Protein AF-A0A942A3E7-F1 (afdb_monomer_lite)

pLDDT: mean 75.83, std 20.3, range [37.47, 98.06]

Organism: NCBI:txid1127984

Secondary structure (DSSP, 8-state):
--HHHHHHHHHHHHHHHHTTT----SSSTTS-HHHHHHHHHHTS----GGG----TT---HHHHHHHHHHHHHHHH-TTS-HHHHHHHHHT---TT-BHHHHHHHH---SEEEEEE-SS-EEEEEE-SSS-EEEEETTEEEEE-

Foldseek 3Di:
DDPVVVVVVVVVVVVVVVVVPVDDDPPPVPDDPLRVLQVVLVPDDQDPPVDLPPDPPDCDPSLVVLLVSLVVVCVVCVVDDPVLSVCQNSLHDDWFDFPSSNCSRRHAAPDKDWDQDPQGIWMWGHNDPQWIFIDGNRTTPDID

Structure (mmCIF, N/CA/C/O backbone):
data_AF-A0A942A3E7-F1
#
_entry.id   AF-A0A942A3E7-F1
#
loop_
_atom_site.group_PDB
_atom_site.id
_atom_site.type_symbol
_atom_site.label_atom_id
_atom_site.label_alt_id
_atom_site.label_comp_id
_atom_site.label_asym_id
_atom_site.label_entity_id
_atom_site.label_seq_id
_atom_site.pdbx_PDB_ins_code
_atom_site.Cartn_x
_atom_site.Cartn_y
_atom_site.Cartn_z
_atom_site.occupancy
_atom_site.B_iso_or_equiv
_atom_site.auth_seq_id
_atom_site.auth_comp_id
_atom_site.auth_asym_id
_atom_site.auth_atom_id
_atom_site.pdbx_PDB_model_num
ATOM 1 N N . MET A 1 1 ? 0.235 -17.650 19.440 1.00 44.00 1 MET A N 1
ATOM 2 C CA . MET A 1 1 ? 1.581 -17.567 18.828 1.00 44.00 1 MET A CA 1
ATOM 3 C C . MET A 1 1 ? 2.182 -16.235 19.258 1.00 44.00 1 MET A C 1
ATOM 5 O O . MET A 1 1 ? 1.538 -15.213 19.075 1.00 44.00 1 MET A O 1
ATOM 9 N N . ASN A 1 2 ? 3.289 -16.264 20.001 1.00 39.50 2 ASN A N 1
ATOM 10 C CA . ASN A 1 2 ? 3.691 -15.189 20.917 1.00 39.50 2 ASN A CA 1
ATOM 11 C C . ASN A 1 2 ? 4.162 -13.907 20.207 1.00 39.50 2 ASN A C 1
ATOM 13 O O . ASN A 1 2 ? 5.212 -13.897 19.571 1.00 39.50 2 ASN A O 1
ATOM 17 N N . ARG A 1 3 ? 3.426 -12.810 20.430 1.00 39.06 3 ARG A N 1
ATOM 18 C CA . ARG A 1 3 ? 3.705 -11.422 20.004 1.00 39.06 3 ARG A CA 1
ATOM 19 C C . ARG A 1 3 ? 5.147 -10.970 20.320 1.00 39.06 3 ARG A C 1
ATOM 21 O O . ARG A 1 3 ? 5.770 -10.264 19.537 1.00 39.06 3 ARG A O 1
ATOM 28 N N . ILE A 1 4 ? 5.710 -11.491 21.412 1.00 42.81 4 ILE A N 1
ATOM 29 C CA . ILE A 1 4 ? 7.076 -11.230 21.900 1.00 42.81 4 ILE A CA 1
ATOM 30 C C . ILE A 1 4 ? 8.163 -11.775 20.951 1.00 42.81 4 ILE A C 1
ATOM 32 O O . ILE A 1 4 ? 9.211 -11.152 20.796 1.00 42.81 4 ILE A O 1
ATOM 36 N N . PHE A 1 5 ? 7.919 -12.903 20.273 1.00 44.09 5 PHE A N 1
ATOM 37 C CA . PHE A 1 5 ? 8.904 -13.518 19.367 1.00 44.09 5 PHE A CA 1
ATOM 38 C C . PHE A 1 5 ? 9.016 -12.797 18.017 1.00 44.09 5 PHE A C 1
ATOM 40 O O . PHE A 1 5 ? 10.047 -12.879 17.352 1.00 44.09 5 PHE A O 1
ATOM 47 N N . TYR A 1 6 ? 7.956 -12.104 17.594 1.00 46.84 6 TYR A N 1
ATOM 48 C CA . TYR A 1 6 ? 7.941 -11.392 16.316 1.00 46.84 6 TYR A CA 1
ATOM 49 C C . TYR A 1 6 ? 8.643 -10.034 16.429 1.00 46.84 6 TYR A C 1
ATOM 51 O O . TYR A 1 6 ? 9.478 -9.701 15.591 1.00 46.84 6 TYR A O 1
ATOM 59 N N . ILE A 1 7 ? 8.385 -9.317 17.529 1.00 49.28 7 ILE A N 1
ATOM 60 C CA . ILE A 1 7 ? 9.056 -8.053 17.859 1.00 49.28 7 ILE A CA 1
ATOM 61 C C . ILE A 1 7 ? 10.561 -8.280 18.011 1.00 49.28 7 ILE A C 1
ATOM 63 O O . ILE A 1 7 ? 11.348 -7.556 17.416 1.00 49.28 7 ILE A O 1
ATOM 67 N N . THR A 1 8 ? 10.986 -9.341 18.703 1.00 47.31 8 THR A N 1
ATOM 68 C CA . THR A 1 8 ? 12.420 -9.654 18.817 1.00 47.31 8 THR A CA 1
ATOM 69 C C . THR A 1 8 ? 13.068 -9.926 17.460 1.00 47.31 8 THR A C 1
ATOM 71 O O . THR A 1 8 ? 14.145 -9.398 17.204 1.00 47.31 8 THR A O 1
ATOM 74 N N . LYS A 1 9 ? 12.424 -10.658 16.539 1.00 51.16 9 LYS A N 1
ATOM 75 C CA . LYS A 1 9 ? 12.985 -10.883 15.193 1.00 51.16 9 LYS A CA 1
ATOM 76 C C . LYS A 1 9 ? 13.079 -9.608 14.349 1.00 51.16 9 LYS A C 1
ATOM 78 O O . LYS A 1 9 ? 14.114 -9.398 13.723 1.00 51.16 9 LYS A O 1
ATOM 83 N N . LEU A 1 10 ? 12.052 -8.757 14.351 1.00 51.62 10 LEU A N 1
ATOM 84 C CA . LEU A 1 10 ? 12.070 -7.483 13.620 1.00 51.62 10 LEU A CA 1
ATOM 85 C C . LEU A 1 10 ? 13.096 -6.503 14.198 1.00 51.62 10 LEU A C 1
ATOM 87 O O . LEU A 1 10 ? 13.854 -5.905 13.440 1.00 51.62 10 LEU A O 1
ATOM 91 N N . VAL A 1 11 ? 13.190 -6.415 15.527 1.00 55.12 11 VAL A N 1
ATOM 92 C CA . VAL A 1 11 ? 14.198 -5.598 16.215 1.00 55.12 11 VAL A CA 1
ATOM 93 C C . VAL A 1 11 ? 15.607 -6.102 15.907 1.00 55.12 11 VAL A C 1
ATOM 95 O O . VAL A 1 11 ? 16.487 -5.291 15.665 1.00 55.12 11 VAL A O 1
ATOM 98 N N . THR A 1 12 ? 15.830 -7.419 15.820 1.00 52.78 12 THR A N 1
ATOM 99 C CA . THR A 1 12 ? 17.160 -7.966 15.480 1.00 52.78 12 THR A CA 1
ATOM 100 C C . THR A 1 12 ? 17.549 -7.679 14.023 1.00 52.78 12 THR A C 1
ATOM 102 O O . THR A 1 12 ? 18.707 -7.380 13.744 1.00 52.78 12 THR A O 1
ATOM 105 N N . ILE A 1 13 ? 16.591 -7.732 13.089 1.00 53.91 13 ILE A N 1
ATOM 106 C CA . ILE A 1 13 ? 16.821 -7.387 11.675 1.00 53.91 13 ILE A CA 1
ATOM 107 C C . ILE A 1 13 ? 17.115 -5.886 11.525 1.00 53.91 13 ILE A C 1
ATOM 109 O O . ILE A 1 13 ? 18.025 -5.511 10.790 1.00 53.91 13 ILE A O 1
ATOM 113 N N . LEU A 1 14 ? 16.413 -5.038 12.281 1.00 51.19 14 LEU A N 1
ATOM 114 C CA . LEU A 1 14 ? 16.670 -3.600 12.347 1.00 51.19 14 LEU A CA 1
ATOM 115 C C . LEU A 1 14 ? 18.040 -3.289 12.978 1.00 51.19 14 LEU A C 1
ATOM 117 O O . LEU A 1 14 ? 18.766 -2.447 12.464 1.00 51.19 14 LEU A O 1
ATOM 121 N N . PHE A 1 15 ? 18.438 -4.023 14.024 1.00 51.09 15 PHE A N 1
ATOM 122 C CA . PHE A 1 15 ? 19.750 -3.909 14.681 1.00 51.09 15 PHE A CA 1
ATOM 123 C C . PHE A 1 15 ? 20.917 -4.250 13.738 1.00 51.09 15 PHE A C 1
ATOM 125 O O . PHE A 1 15 ? 21.994 -3.667 13.839 1.00 51.09 15 PHE A O 1
ATOM 132 N N . LEU A 1 16 ? 20.709 -5.184 12.802 1.00 47.53 16 LEU A N 1
ATOM 133 C CA . LEU A 1 16 ? 21.705 -5.549 11.788 1.00 47.53 16 LEU A CA 1
ATOM 134 C C . LEU A 1 16 ? 21.819 -4.509 10.662 1.00 47.53 16 LEU A C 1
ATOM 136 O O . LEU A 1 16 ? 22.904 -4.335 10.113 1.00 47.53 16 LEU A O 1
ATOM 140 N N . LEU A 1 17 ? 20.735 -3.796 10.341 1.00 47.81 17 LEU A N 1
ATOM 141 C CA . LEU A 1 17 ? 20.727 -2.735 9.325 1.00 47.81 17 LEU A CA 1
ATOM 142 C C . LEU A 1 17 ? 21.295 -1.405 9.855 1.00 47.81 17 LEU A C 1
ATOM 144 O O . LEU A 1 17 ? 21.998 -0.710 9.125 1.00 47.81 17 LEU A O 1
ATOM 148 N N . THR A 1 18 ? 21.071 -1.065 11.129 1.00 49.50 18 THR A N 1
ATOM 149 C CA . THR A 1 18 ? 21.552 0.193 11.743 1.00 49.50 18 THR A CA 1
ATOM 150 C C . THR A 1 18 ? 23.024 0.158 12.165 1.00 49.50 18 THR A C 1
ATOM 152 O O . THR A 1 18 ? 23.675 1.202 12.230 1.00 49.50 18 THR A O 1
ATOM 155 N N . ALA A 1 19 ? 23.598 -1.031 12.381 1.00 44.34 19 ALA A N 1
ATOM 156 C CA . ALA A 1 19 ? 25.027 -1.194 12.664 1.00 44.34 19 ALA A CA 1
ATOM 157 C C . ALA A 1 19 ? 25.941 -0.825 11.472 1.00 44.34 19 ALA A C 1
ATOM 159 O O . ALA A 1 19 ? 27.141 -0.636 11.662 1.00 44.34 19 ALA A O 1
ATOM 160 N N . LEU A 1 20 ? 25.386 -0.686 10.260 1.00 44.19 20 LEU A N 1
ATOM 161 C CA . LEU A 1 20 ? 26.113 -0.286 9.049 1.00 44.19 20 LEU A CA 1
ATOM 162 C C . LEU A 1 20 ? 26.126 1.235 8.799 1.00 44.19 20 LEU A C 1
ATOM 164 O O . LEU A 1 20 ? 26.973 1.694 8.036 1.00 44.19 20 LEU A O 1
ATOM 168 N N . SER A 1 21 ? 25.245 2.023 9.432 1.00 48.31 21 SER A N 1
ATOM 169 C CA . SER A 1 21 ? 25.103 3.468 9.153 1.00 48.31 21 SER A CA 1
ATOM 170 C C . SER A 1 21 ? 25.415 4.403 10.330 1.00 48.31 21 SER A C 1
ATOM 172 O O . SER A 1 21 ? 25.518 5.612 10.131 1.00 48.31 21 SER A O 1
ATOM 174 N N . GLY A 1 22 ? 25.638 3.878 11.542 1.00 47.47 22 GLY A N 1
ATOM 175 C CA . GLY A 1 22 ? 26.301 4.602 12.642 1.00 47.47 22 GLY A CA 1
ATOM 176 C C . GLY A 1 22 ? 25.580 5.839 13.201 1.00 47.47 22 GLY A C 1
ATOM 177 O O . GLY A 1 22 ? 26.158 6.575 13.997 1.00 47.47 22 GLY A O 1
ATOM 178 N N . SER A 1 23 ? 24.332 6.090 12.825 1.00 46.12 23 SER A N 1
ATOM 179 C CA . SER A 1 23 ? 23.559 7.250 13.266 1.00 46.12 23 SER A CA 1
ATOM 180 C C . SER A 1 23 ? 22.076 6.879 13.219 1.00 46.12 23 SER A C 1
ATOM 182 O O . SER A 1 23 ? 21.664 6.226 12.270 1.00 46.12 23 SER A O 1
ATOM 184 N N . VAL A 1 24 ? 21.295 7.321 14.212 1.00 49.03 24 VAL A N 1
ATOM 185 C CA . VAL A 1 24 ? 19.843 7.096 14.423 1.00 49.03 24 VAL A CA 1
ATOM 186 C C . VAL A 1 24 ? 19.516 5.976 15.430 1.00 49.03 24 VAL A C 1
ATOM 188 O O . VAL A 1 24 ? 19.076 4.891 15.071 1.00 49.03 24 VAL A O 1
ATOM 191 N N . TYR A 1 25 ? 19.700 6.267 16.725 1.00 48.22 25 TYR A N 1
ATOM 192 C CA . TYR A 1 25 ? 19.209 5.434 17.841 1.00 48.22 25 TYR A CA 1
ATOM 193 C C . TYR A 1 25 ? 18.085 6.091 18.666 1.00 48.22 25 TYR A C 1
ATOM 195 O O . TYR A 1 25 ? 17.448 5.408 19.455 1.00 48.22 25 TYR A O 1
ATOM 203 N N . ALA A 1 26 ? 17.820 7.394 18.511 1.00 44.44 26 ALA A N 1
ATOM 204 C CA . ALA A 1 26 ? 16.944 8.130 19.434 1.00 44.44 26 ALA A CA 1
ATOM 205 C C . ALA A 1 26 ? 15.463 8.234 19.004 1.00 44.44 26 ALA A C 1
ATOM 207 O O . ALA A 1 26 ? 14.617 8.493 19.850 1.00 44.44 26 ALA A O 1
ATOM 208 N N . ASP A 1 27 ? 15.139 8.007 17.726 1.00 54.81 27 ASP A N 1
ATOM 209 C CA . ASP A 1 27 ? 13.808 8.314 17.158 1.00 54.81 27 ASP A CA 1
ATOM 210 C C . ASP A 1 27 ? 12.977 7.083 16.757 1.00 54.81 27 ASP A C 1
ATOM 212 O O . ASP A 1 27 ? 11.933 7.223 16.126 1.00 54.81 27 ASP A O 1
ATOM 216 N N . ILE A 1 28 ? 13.436 5.865 17.059 1.00 53.19 28 ILE A N 1
ATOM 217 C CA . ILE A 1 28 ? 12.737 4.629 16.657 1.00 53.19 28 ILE A CA 1
ATOM 218 C C . ILE A 1 28 ? 11.754 4.165 17.742 1.00 53.19 28 ILE A C 1
ATOM 220 O O . ILE A 1 28 ? 10.673 3.685 17.411 1.00 53.19 28 ILE A O 1
ATOM 224 N N . ASP A 1 29 ? 12.076 4.378 19.022 1.00 58.16 29 ASP A N 1
ATOM 225 C CA . ASP A 1 29 ? 11.250 3.940 20.160 1.00 58.16 29 ASP A CA 1
ATOM 226 C C . ASP A 1 29 ? 9.918 4.706 20.297 1.00 58.16 29 ASP A C 1
ATOM 228 O O . ASP A 1 29 ? 9.030 4.282 21.036 1.00 58.16 29 ASP A O 1
ATOM 232 N N . SER A 1 30 ? 9.761 5.833 19.595 1.00 67.12 30 SER A N 1
ATOM 233 C CA . SER A 1 30 ? 8.547 6.662 19.593 1.00 67.12 30 SER A CA 1
ATOM 234 C C . SER A 1 30 ? 7.603 6.384 18.419 1.00 67.12 30 SER A C 1
ATOM 236 O O . SER A 1 30 ? 6.497 6.925 18.397 1.00 67.12 30 SER A O 1
ATOM 238 N N . LEU A 1 31 ? 8.016 5.557 17.454 1.00 69.00 31 LEU A N 1
ATOM 239 C CA . LEU A 1 31 ? 7.226 5.250 16.265 1.00 69.00 31 LEU A CA 1
ATOM 240 C C . LEU A 1 31 ? 6.238 4.122 16.549 1.00 69.00 31 LEU A C 1
ATOM 242 O O . LEU A 1 31 ? 6.569 3.109 17.167 1.00 69.00 31 LEU A O 1
ATOM 246 N N . SER A 1 32 ? 5.024 4.266 16.035 1.00 79.69 32 SER A N 1
ATOM 247 C CA . SER A 1 32 ? 4.069 3.165 15.973 1.00 79.69 32 SER A CA 1
ATOM 248 C C . SER A 1 32 ? 4.594 2.020 15.091 1.00 79.69 32 SER A C 1
ATOM 250 O O . SER A 1 32 ? 5.406 2.225 14.185 1.00 79.69 32 SER A O 1
ATOM 252 N N . GLU A 1 33 ? 4.096 0.796 15.318 1.00 77.12 33 GLU A N 1
ATOM 253 C CA . GLU A 1 33 ? 4.459 -0.386 14.507 1.00 77.12 33 GLU A CA 1
ATOM 254 C C . GLU A 1 33 ? 4.199 -0.157 13.002 1.00 77.12 33 GLU A C 1
ATOM 256 O O . GLU A 1 33 ? 4.914 -0.673 12.144 1.00 77.12 33 GLU A O 1
ATOM 261 N N . GLU A 1 34 ? 3.209 0.672 12.678 1.00 77.88 34 GLU A N 1
ATOM 262 C CA . GLU A 1 34 ? 2.840 1.023 11.312 1.00 77.88 34 GLU A CA 1
ATOM 263 C C . GLU A 1 34 ? 3.787 2.057 10.678 1.00 77.88 34 GLU A C 1
ATOM 265 O O . GLU A 1 34 ? 4.181 1.929 9.519 1.00 77.88 34 GLU A O 1
ATOM 270 N N . GLU A 1 35 ? 4.218 3.064 11.438 1.00 77.12 35 GLU A N 1
ATOM 271 C CA . GLU A 1 35 ? 5.223 4.023 10.965 1.00 77.12 35 GLU A CA 1
ATOM 272 C C . GLU A 1 35 ? 6.565 3.335 10.721 1.00 77.12 35 GLU A C 1
ATOM 274 O O . GLU A 1 35 ? 7.246 3.623 9.734 1.00 77.12 35 GLU A O 1
ATOM 279 N N . LEU A 1 36 ? 6.925 2.382 11.585 1.00 74.12 36 LEU A N 1
ATOM 280 C CA . LEU A 1 36 ? 8.113 1.560 11.397 1.00 74.12 36 LEU A CA 1
ATOM 281 C C . LEU A 1 36 ? 8.019 0.732 10.108 1.00 74.12 36 LEU A C 1
ATOM 283 O O . LEU A 1 36 ? 8.994 0.661 9.361 1.00 74.12 36 LEU A O 1
ATOM 287 N N . PHE A 1 37 ? 6.847 0.158 9.815 1.00 78.56 37 PHE A N 1
ATOM 288 C CA . PHE A 1 37 ? 6.588 -0.551 8.560 1.00 78.56 37 PHE A CA 1
ATOM 289 C C . PHE A 1 37 ? 6.854 0.344 7.339 1.00 78.56 37 PHE A C 1
ATOM 291 O O . PHE A 1 37 ? 7.619 -0.049 6.457 1.00 78.56 37 PHE A O 1
ATOM 298 N N . PHE A 1 38 ? 6.286 1.555 7.297 1.00 78.75 38 PHE A N 1
ATOM 299 C CA . PHE A 1 38 ? 6.447 2.439 6.135 1.00 78.75 38 PHE A CA 1
ATOM 300 C C . PHE A 1 38 ? 7.880 2.948 5.973 1.00 78.75 38 PHE A C 1
ATOM 302 O O . PHE A 1 38 ? 8.359 3.059 4.844 1.00 78.75 38 PHE A O 1
ATOM 309 N N . LYS A 1 39 ? 8.595 3.196 7.079 1.00 75.00 39 LYS A N 1
ATOM 310 C CA . LYS A 1 39 ? 10.026 3.532 7.028 1.00 75.00 39 LYS A CA 1
ATOM 311 C C . LYS A 1 39 ? 10.860 2.379 6.480 1.00 75.00 39 LYS A C 1
ATOM 313 O O . LYS A 1 39 ? 11.674 2.593 5.591 1.00 75.00 39 LYS A O 1
ATOM 318 N N . LEU A 1 40 ? 10.629 1.157 6.962 1.00 70.81 40 LEU A N 1
ATOM 319 C CA . LEU A 1 40 ? 11.330 -0.031 6.468 1.00 70.81 40 LEU A CA 1
ATOM 320 C C . LEU A 1 40 ? 11.088 -0.255 4.976 1.00 70.81 40 LEU A C 1
ATOM 322 O O . LEU A 1 40 ? 12.007 -0.624 4.256 1.00 70.81 40 LEU A O 1
ATOM 326 N N . GLN A 1 41 ? 9.869 -0.006 4.505 1.00 70.38 41 GLN A N 1
ATOM 327 C CA . GLN A 1 41 ? 9.517 -0.162 3.101 1.00 70.38 41 GLN A CA 1
ATOM 328 C C . GLN A 1 41 ? 10.204 0.866 2.188 1.00 70.38 41 GLN A C 1
ATOM 330 O O . GLN A 1 41 ? 10.522 0.533 1.050 1.00 70.38 41 GLN A O 1
ATOM 335 N N . ALA A 1 42 ? 10.448 2.087 2.676 1.00 66.38 42 ALA A N 1
ATOM 336 C CA . ALA A 1 42 ? 11.118 3.151 1.924 1.00 66.38 42 ALA A CA 1
ATOM 337 C C . ALA A 1 42 ? 12.616 2.882 1.681 1.00 66.38 42 ALA A C 1
ATOM 339 O O . ALA A 1 42 ? 13.167 3.346 0.687 1.00 66.38 42 ALA A O 1
ATOM 340 N N . GLU A 1 43 ? 13.257 2.122 2.571 1.00 66.19 43 GLU A N 1
ATOM 341 C CA . GLU A 1 43 ? 14.677 1.745 2.480 1.00 66.19 43 GLU A CA 1
ATOM 342 C C . GLU A 1 43 ? 14.916 0.525 1.571 1.00 66.19 43 GLU A C 1
ATOM 344 O O . GLU A 1 43 ? 16.058 0.178 1.260 1.00 66.19 43 GLU A O 1
ATOM 349 N N . LEU A 1 44 ? 13.850 -0.157 1.133 1.00 62.00 44 LEU A N 1
ATOM 350 C CA . LEU A 1 44 ? 13.972 -1.283 0.214 1.00 62.00 44 LEU A CA 1
ATOM 351 C C . LEU A 1 44 ? 14.187 -0.793 -1.221 1.00 62.00 44 LEU A C 1
ATOM 353 O O . LEU A 1 44 ? 13.568 0.188 -1.641 1.00 62.00 44 LEU A O 1
ATOM 357 N N . PRO A 1 45 ? 15.012 -1.496 -2.019 1.00 53.28 45 PRO A N 1
ATOM 358 C CA . PRO A 1 45 ? 15.138 -1.191 -3.434 1.00 53.28 45 PRO A CA 1
ATOM 359 C C . PRO A 1 45 ? 13.755 -1.260 -4.088 1.00 53.28 45 PRO A C 1
ATOM 361 O O . PRO A 1 45 ? 13.050 -2.263 -3.954 1.00 53.28 45 PRO A O 1
ATOM 364 N N . VAL A 1 46 ? 13.375 -0.178 -4.779 1.00 50.88 46 VAL A N 1
ATOM 365 C CA . VAL A 1 46 ? 12.118 -0.080 -5.530 1.00 50.88 46 VAL A CA 1
ATOM 366 C C . VAL A 1 46 ? 12.013 -1.301 -6.431 1.00 50.88 46 VAL A C 1
ATOM 368 O O . VAL A 1 46 ? 12.820 -1.473 -7.347 1.00 50.88 46 VAL A O 1
ATOM 371 N N . ILE A 1 47 ? 11.034 -2.157 -6.145 1.00 53.97 47 ILE A N 1
ATOM 372 C CA . ILE A 1 47 ? 10.720 -3.297 -6.995 1.00 53.97 47 ILE A CA 1
ATOM 373 C C . ILE A 1 47 ? 10.299 -2.703 -8.333 1.00 53.97 47 ILE A C 1
ATOM 375 O O . ILE A 1 47 ? 9.400 -1.865 -8.388 1.00 53.97 47 ILE A O 1
ATOM 379 N N . ASP A 1 48 ? 10.973 -3.091 -9.408 1.00 47.88 48 ASP A N 1
ATOM 380 C CA . ASP A 1 48 ? 10.570 -2.690 -10.745 1.00 47.88 48 ASP A CA 1
ATOM 381 C C . ASP A 1 48 ? 9.187 -3.286 -11.046 1.00 47.88 48 ASP A C 1
ATOM 383 O O . ASP A 1 48 ? 9.039 -4.458 -11.395 1.00 47.88 48 ASP A O 1
ATOM 387 N N . HIS A 1 49 ? 8.153 -2.466 -10.856 1.00 54.41 49 HIS A N 1
ATOM 388 C CA . HIS A 1 49 ? 6.755 -2.851 -11.027 1.00 54.41 49 HIS A CA 1
ATOM 389 C C . HIS A 1 49 ? 6.385 -3.131 -12.492 1.00 54.41 49 HIS A C 1
ATOM 391 O O . HIS A 1 49 ? 5.264 -3.562 -12.762 1.00 54.41 49 HIS A O 1
ATOM 397 N N . SER A 1 50 ? 7.304 -2.913 -13.444 1.00 41.62 50 SER A N 1
ATOM 398 C CA . SER A 1 50 ? 7.068 -3.191 -14.863 1.00 41.62 50 SER A CA 1
ATOM 399 C C . SER A 1 50 ? 7.049 -4.689 -15.209 1.00 41.62 50 SER A C 1
ATOM 401 O O . SER A 1 50 ? 6.574 -5.047 -16.282 1.00 41.62 50 SER A O 1
ATOM 403 N N . ASN A 1 51 ? 7.459 -5.572 -14.284 1.00 40.81 51 ASN A N 1
ATOM 404 C CA . ASN A 1 51 ? 7.428 -7.032 -14.445 1.00 40.81 51 ASN A CA 1
ATOM 405 C C . ASN A 1 51 ? 6.956 -7.771 -13.174 1.00 40.81 51 ASN A C 1
ATOM 407 O O . ASN A 1 51 ? 7.560 -8.760 -12.756 1.00 40.81 51 ASN A O 1
ATOM 411 N N . CYS A 1 52 ? 5.860 -7.338 -12.541 1.00 41.88 52 CYS A N 1
ATOM 412 C CA . CYS A 1 52 ? 5.246 -8.088 -11.433 1.00 41.88 52 CYS A CA 1
ATOM 413 C C . CYS A 1 52 ? 4.518 -9.359 -11.925 1.00 41.88 52 CYS A C 1
ATOM 415 O O . CYS A 1 52 ? 3.302 -9.479 -11.843 1.00 41.88 52 CYS A O 1
ATOM 417 N N . VAL A 1 53 ? 5.286 -10.333 -12.418 1.00 37.69 53 VAL A N 1
ATOM 418 C CA . VAL A 1 53 ? 4.934 -11.756 -12.432 1.00 37.69 53 VAL A CA 1
ATOM 419 C C . VAL A 1 53 ? 6.051 -12.464 -11.676 1.00 37.69 53 VAL A C 1
ATOM 421 O O . VAL A 1 53 ? 7.091 -12.799 -12.239 1.00 37.69 53 VAL A O 1
ATOM 424 N N . VAL A 1 54 ? 5.872 -12.654 -10.368 1.00 46.25 54 VAL A N 1
ATOM 425 C CA . VAL A 1 54 ? 6.822 -13.448 -9.583 1.00 46.25 54 VAL A CA 1
ATOM 426 C C . VAL A 1 54 ? 6.625 -14.916 -9.955 1.00 46.25 54 VAL A C 1
ATOM 428 O O . VAL A 1 54 ? 5.609 -15.521 -9.612 1.00 46.25 54 VAL A O 1
ATOM 431 N N . ILE A 1 55 ? 7.595 -15.491 -10.667 1.00 37.47 55 ILE A N 1
ATOM 432 C CA . ILE A 1 55 ? 7.621 -16.922 -10.982 1.00 37.47 55 ILE A CA 1
ATOM 433 C C . ILE A 1 55 ? 7.856 -17.691 -9.661 1.00 37.47 55 ILE A C 1
ATOM 435 O O . ILE A 1 55 ? 8.843 -17.414 -8.977 1.00 37.47 55 ILE A O 1
ATOM 439 N N . PRO A 1 56 ? 6.987 -18.648 -9.273 1.00 42.12 56 PRO A N 1
ATOM 440 C CA . PRO A 1 56 ? 6.986 -19.271 -7.939 1.00 42.12 56 PRO A CA 1
ATOM 441 C C . PRO A 1 56 ? 8.276 -19.988 -7.502 1.00 42.12 56 PRO A C 1
ATOM 443 O O . PRO A 1 56 ? 8.414 -20.311 -6.322 1.00 42.12 56 PRO A O 1
ATOM 446 N N . GLU A 1 57 ? 9.197 -20.258 -8.426 1.00 43.81 57 GLU A N 1
ATOM 447 C CA . GLU A 1 57 ? 10.316 -21.188 -8.239 1.00 43.81 57 GLU A CA 1
ATOM 448 C C . GLU A 1 57 ? 11.631 -20.530 -7.772 1.00 43.81 57 GLU A C 1
ATOM 450 O O . GLU A 1 57 ? 12.578 -21.233 -7.433 1.00 43.81 57 GLU A O 1
ATOM 455 N N . GLN A 1 58 ? 11.698 -19.194 -7.678 1.00 51.44 58 GLN A N 1
ATOM 456 C CA . GLN A 1 58 ? 12.876 -18.470 -7.170 1.00 51.44 58 GLN A CA 1
ATOM 457 C C . GLN A 1 58 ? 12.485 -17.387 -6.156 1.00 51.44 58 GLN A C 1
ATOM 459 O O . GLN A 1 58 ? 12.545 -16.190 -6.422 1.00 51.44 58 GLN A O 1
ATOM 464 N N . LYS A 1 59 ? 12.065 -17.816 -4.961 1.00 60.09 59 LYS A N 1
ATOM 465 C CA . LYS A 1 59 ? 11.855 -16.915 -3.819 1.00 60.09 59 LYS A CA 1
ATOM 466 C C . LYS A 1 59 ? 13.202 -16.609 -3.168 1.0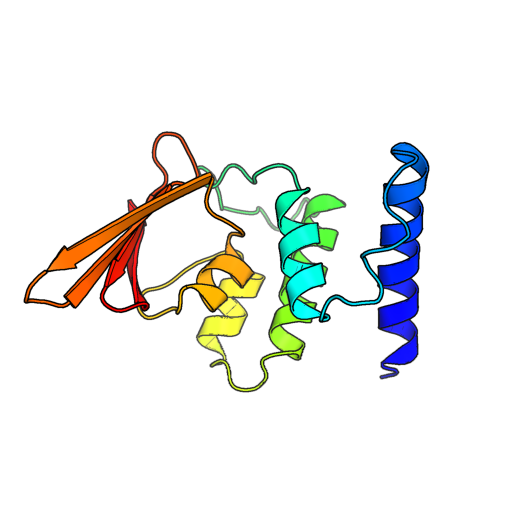0 60.09 59 LYS A C 1
ATOM 468 O O . LYS A 1 59 ? 13.691 -17.396 -2.361 1.00 60.09 59 LYS A O 1
ATOM 473 N N . ASP A 1 60 ? 13.811 -15.494 -3.548 1.00 68.69 60 ASP A N 1
ATOM 474 C CA . ASP A 1 60 ? 15.033 -15.003 -2.914 1.00 68.69 60 ASP A CA 1
ATOM 475 C C . ASP A 1 60 ? 14.759 -14.378 -1.527 1.00 68.69 60 ASP A C 1
ATOM 477 O O . ASP A 1 60 ? 13.619 -14.274 -1.056 1.00 68.69 60 ASP A O 1
ATOM 481 N N . SER A 1 61 ? 15.827 -13.965 -0.841 1.00 69.38 61 SER A N 1
ATOM 482 C CA . SER A 1 61 ? 15.739 -13.334 0.481 1.00 69.38 61 SER A CA 1
ATOM 483 C C . SER A 1 61 ? 14.898 -12.050 0.480 1.00 69.38 61 SER A C 1
ATOM 485 O O . SER A 1 61 ? 14.234 -11.764 1.479 1.00 69.38 61 SER A O 1
ATOM 487 N N . ASN A 1 62 ? 14.882 -11.302 -0.631 1.00 70.50 62 ASN A N 1
ATOM 488 C CA . ASN A 1 62 ? 14.114 -10.062 -0.756 1.00 70.50 62 ASN A CA 1
ATOM 489 C C . ASN A 1 62 ? 12.616 -10.363 -0.816 1.00 70.50 62 ASN A C 1
ATOM 491 O O . ASN A 1 62 ? 11.836 -9.752 -0.085 1.00 70.50 62 ASN A O 1
ATOM 495 N N . TYR A 1 63 ? 12.215 -11.357 -1.611 1.00 75.00 63 TYR A N 1
ATOM 496 C CA . TYR A 1 63 ? 10.829 -11.812 -1.674 1.00 75.00 63 TYR A CA 1
ATOM 497 C C . TYR A 1 63 ? 10.318 -12.255 -0.297 1.00 75.00 63 TYR A C 1
ATOM 499 O O . TYR A 1 63 ? 9.234 -11.848 0.121 1.00 75.00 63 TYR A O 1
ATOM 507 N N . ILE A 1 64 ? 11.099 -13.060 0.436 1.00 74.69 64 ILE A N 1
ATOM 508 C CA . ILE A 1 64 ? 10.720 -13.531 1.780 1.00 74.69 64 ILE A CA 1
ATOM 5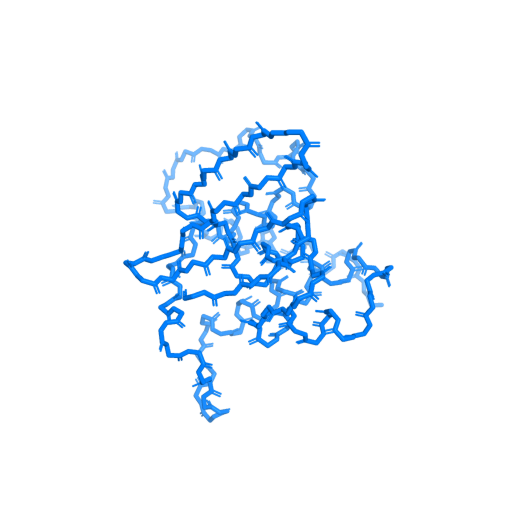09 C C . ILE A 1 64 ? 10.543 -12.346 2.736 1.00 74.69 64 ILE A C 1
ATOM 511 O O . ILE A 1 64 ? 9.585 -12.316 3.513 1.00 74.69 64 ILE A O 1
ATOM 515 N N . TYR A 1 65 ? 11.439 -11.359 2.677 1.00 76.75 65 TYR A N 1
ATOM 516 C CA . TYR A 1 65 ? 11.343 -10.159 3.500 1.00 76.75 65 TYR A CA 1
ATOM 517 C C . TYR A 1 65 ? 10.070 -9.356 3.196 1.00 76.75 65 TYR A C 1
ATOM 519 O O . TYR A 1 65 ? 9.283 -9.093 4.106 1.00 76.75 65 TYR A O 1
ATOM 527 N N . ILE A 1 66 ? 9.820 -9.045 1.921 1.00 79.25 66 ILE A N 1
ATOM 528 C CA . ILE A 1 66 ? 8.638 -8.292 1.473 1.00 79.25 66 ILE A CA 1
ATOM 529 C C . ILE A 1 66 ? 7.345 -9.026 1.844 1.00 79.25 66 ILE A C 1
ATOM 531 O O . ILE A 1 66 ? 6.395 -8.411 2.329 1.00 79.25 66 ILE A O 1
ATOM 535 N N . TYR A 1 67 ? 7.310 -10.349 1.675 1.00 84.75 67 TYR A N 1
ATOM 536 C CA . TYR A 1 67 ? 6.163 -11.166 2.058 1.00 84.75 67 TYR A CA 1
ATOM 537 C C . TYR A 1 67 ? 5.883 -11.093 3.565 1.00 84.75 67 TYR A C 1
ATOM 539 O O . TYR A 1 67 ? 4.734 -10.916 3.976 1.00 84.75 67 TYR A O 1
ATOM 547 N N . ASN A 1 68 ? 6.920 -11.199 4.402 1.00 84.12 68 ASN A N 1
ATOM 548 C CA . ASN A 1 68 ? 6.777 -11.096 5.857 1.00 84.12 68 ASN A CA 1
ATOM 549 C C . ASN A 1 68 ? 6.334 -9.694 6.289 1.00 84.12 68 ASN A C 1
ATOM 551 O O . ASN A 1 68 ? 5.517 -9.562 7.202 1.00 84.12 68 ASN A O 1
ATOM 555 N N . LEU A 1 69 ? 6.835 -8.659 5.612 1.00 84.88 69 LEU A N 1
ATOM 556 C CA . LEU A 1 69 ? 6.456 -7.271 5.837 1.00 84.88 69 LEU A CA 1
ATOM 557 C C . LEU A 1 69 ? 4.957 -7.074 5.538 1.00 84.88 69 LEU A C 1
ATOM 559 O O . LEU A 1 69 ? 4.193 -6.695 6.427 1.00 84.88 69 LEU A O 1
ATOM 563 N N . ARG A 1 70 ? 4.502 -7.456 4.339 1.00 89.44 70 ARG A N 1
ATOM 564 C CA . ARG A 1 70 ? 3.082 -7.431 3.932 1.00 89.44 70 ARG A CA 1
ATOM 565 C C . ARG A 1 70 ? 2.183 -8.264 4.848 1.00 89.44 70 ARG A C 1
ATOM 567 O O . ARG A 1 70 ? 1.107 -7.825 5.242 1.00 89.44 70 ARG A O 1
ATOM 574 N N . SER A 1 71 ? 2.638 -9.451 5.241 1.00 89.31 71 SER A N 1
ATOM 575 C CA . SER A 1 71 ? 1.910 -10.309 6.184 1.00 89.31 71 SER A CA 1
ATOM 576 C C . SER A 1 71 ? 1.739 -9.640 7.549 1.00 89.31 71 SER A C 1
ATOM 578 O O . SER A 1 71 ? 0.696 -9.784 8.183 1.00 89.31 71 SER A O 1
ATOM 580 N N . HIS A 1 72 ? 2.745 -8.896 8.014 1.00 87.25 72 HIS A N 1
ATOM 581 C CA . HIS A 1 72 ? 2.680 -8.190 9.288 1.00 87.25 72 HIS A CA 1
ATOM 582 C C . HIS A 1 72 ? 1.640 -7.067 9.271 1.00 87.25 72 HIS A C 1
ATOM 584 O O . HIS A 1 72 ? 0.766 -7.061 10.136 1.00 87.25 72 HIS A O 1
ATOM 590 N N . ILE A 1 73 ? 1.665 -6.183 8.266 1.00 89.19 73 ILE A N 1
ATOM 591 C CA . ILE A 1 73 ? 0.687 -5.086 8.170 1.00 89.19 73 ILE A CA 1
ATOM 592 C C . ILE A 1 73 ? -0.746 -5.611 8.013 1.00 89.19 73 ILE A C 1
ATOM 594 O O . ILE A 1 73 ? -1.670 -5.083 8.621 1.00 89.19 73 ILE A O 1
ATOM 598 N N . ILE A 1 74 ? -0.942 -6.726 7.304 1.00 93.06 74 ILE A N 1
ATOM 599 C CA . ILE A 1 74 ? -2.249 -7.394 7.215 1.00 93.06 74 ILE A CA 1
ATOM 600 C C . ILE A 1 74 ? -2.754 -7.862 8.584 1.00 93.06 74 ILE A C 1
ATOM 602 O O . ILE A 1 74 ? -3.948 -7.758 8.864 1.00 93.06 74 ILE A O 1
ATOM 606 N N . ASN A 1 75 ? -1.868 -8.373 9.443 1.00 91.69 75 ASN A N 1
ATOM 607 C CA . ASN A 1 75 ? -2.240 -8.807 10.791 1.00 91.69 75 ASN A CA 1
ATOM 608 C C . ASN A 1 75 ? -2.602 -7.630 11.708 1.00 91.69 75 ASN A C 1
ATOM 610 O O . ASN A 1 75 ? -3.388 -7.816 12.636 1.00 91.69 75 ASN A O 1
ATOM 614 N N . LEU A 1 76 ? -2.055 -6.439 11.446 1.00 92.44 76 LEU A N 1
ATOM 615 C CA . LEU A 1 76 ? -2.435 -5.202 12.134 1.00 92.44 76 LEU A CA 1
ATOM 616 C C . LEU A 1 76 ? -3.797 -4.665 11.675 1.00 92.44 76 LEU A C 1
ATOM 618 O O . LEU A 1 76 ? -4.434 -3.931 12.426 1.00 92.44 76 LEU A O 1
ATOM 622 N N . HIS A 1 77 ? -4.260 -5.079 10.491 1.00 94.62 77 HIS A N 1
ATOM 623 C CA . HIS A 1 77 ? -5.513 -4.641 9.876 1.00 94.62 77 HIS A CA 1
ATOM 624 C C . HIS A 1 77 ? -6.512 -5.793 9.669 1.00 94.62 77 HIS A C 1
ATOM 626 O O . HIS A 1 77 ? -6.839 -6.166 8.529 1.00 94.62 77 HIS A O 1
ATOM 632 N N . PRO A 1 78 ? -7.029 -6.404 10.756 1.00 96.38 78 PRO A N 1
ATOM 633 C CA . PRO A 1 78 ? -8.005 -7.483 10.655 1.00 96.38 78 PRO A CA 1
ATOM 634 C C . PRO A 1 78 ? -9.299 -7.047 9.954 1.00 96.38 78 PRO A C 1
ATOM 636 O O . PRO A 1 78 ? -9.940 -7.894 9.332 1.00 96.38 78 PRO A O 1
ATOM 639 N N . GLU A 1 79 ? -9.643 -5.759 9.988 1.00 97.31 79 GLU A N 1
ATOM 640 C CA . GLU A 1 79 ? -10.817 -5.165 9.346 1.00 97.31 79 GLU A CA 1
ATOM 641 C C . GLU A 1 79 ? -10.741 -5.118 7.814 1.00 97.31 79 GLU A C 1
ATOM 643 O O . GLU A 1 79 ? -11.772 -4.976 7.157 1.00 97.31 79 GLU A O 1
ATOM 648 N N . TRP A 1 80 ? -9.553 -5.257 7.213 1.00 97.56 80 TRP A N 1
ATOM 649 C CA . TRP A 1 80 ? -9.443 -5.307 5.755 1.00 97.56 80 TRP A CA 1
ATOM 650 C C . TRP A 1 80 ? -10.072 -6.582 5.189 1.00 97.56 80 TRP A C 1
ATOM 652 O O . TRP A 1 80 ? -9.914 -7.683 5.729 1.00 97.56 80 TRP A O 1
ATOM 662 N N . SER A 1 81 ? -10.764 -6.434 4.057 1.00 97.88 81 SER A N 1
ATOM 663 C CA . SER A 1 81 ? -11.415 -7.555 3.379 1.00 97.88 81 SER A CA 1
ATOM 664 C C . SER A 1 81 ? -10.397 -8.591 2.895 1.00 97.88 81 SER A C 1
ATOM 666 O O . SER A 1 81 ? -9.256 -8.259 2.567 1.00 97.88 81 SER A O 1
ATOM 668 N N . THR A 1 82 ? -10.819 -9.854 2.795 1.00 96.81 82 THR A N 1
ATOM 669 C CA . THR A 1 82 ? -9.968 -10.956 2.314 1.00 96.81 82 THR A CA 1
ATOM 670 C C . THR A 1 82 ? -9.316 -10.628 0.974 1.00 96.81 82 THR A C 1
ATOM 672 O O . THR A 1 82 ? -8.102 -10.727 0.843 1.00 96.81 82 THR A O 1
ATOM 675 N N . GLY A 1 83 ? -10.088 -10.105 0.016 1.00 96.38 83 GLY A N 1
ATOM 676 C CA . GLY A 1 83 ? -9.545 -9.764 -1.296 1.00 96.38 83 GLY A CA 1
ATOM 677 C C . GLY A 1 83 ? -8.552 -8.594 -1.280 1.00 96.38 83 GLY A C 1
ATOM 678 O O . GLY A 1 83 ? -7.754 -8.477 -2.204 1.00 96.38 83 GLY A O 1
ATOM 679 N N . VAL A 1 84 ? -8.611 -7.689 -0.294 1.00 97.56 84 VAL A N 1
ATOM 680 C CA . VAL A 1 84 ? -7.584 -6.643 -0.112 1.00 97.56 84 VAL A CA 1
ATOM 681 C C . VAL A 1 84 ? -6.302 -7.264 0.435 1.00 97.56 84 VAL A C 1
ATOM 683 O O . VAL A 1 84 ? -5.224 -6.998 -0.088 1.00 97.56 84 VAL A O 1
ATOM 686 N N . LYS A 1 85 ? -6.423 -8.138 1.440 1.00 96.75 85 LYS A N 1
ATOM 687 C CA . LYS A 1 85 ? -5.286 -8.840 2.050 1.00 96.75 85 LYS A CA 1
ATOM 688 C C . LYS A 1 85 ? -4.547 -9.712 1.033 1.00 96.75 85 LYS A C 1
ATOM 690 O O . LYS A 1 85 ? -3.325 -9.661 0.969 1.00 96.75 85 LYS A O 1
ATOM 695 N N . GLU A 1 86 ? -5.278 -10.450 0.201 1.00 95.62 86 GLU A N 1
ATOM 696 C CA . GLU A 1 86 ? -4.707 -11.257 -0.886 1.00 95.62 86 GLU A CA 1
ATOM 697 C C . GLU A 1 86 ? -3.932 -1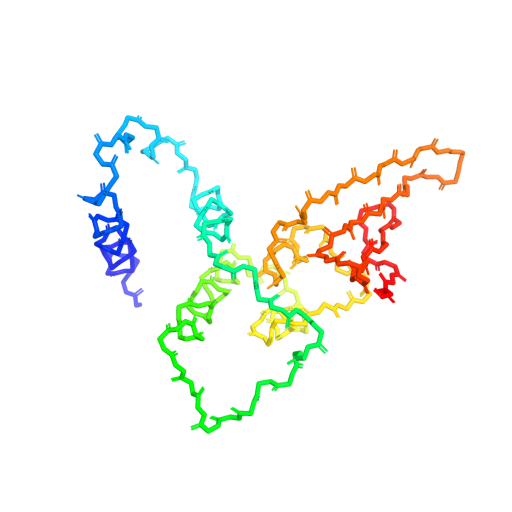0.397 -1.892 1.00 95.62 86 GLU A C 1
ATOM 699 O O . GLU A 1 86 ? -2.799 -10.730 -2.235 1.00 95.62 86 GLU A O 1
ATOM 704 N N . SER A 1 87 ? -4.499 -9.256 -2.300 1.00 93.88 87 SER A N 1
ATOM 705 C CA . SER A 1 87 ? -3.828 -8.325 -3.219 1.00 93.88 87 SER A CA 1
ATOM 706 C C . SER A 1 87 ? -2.525 -7.796 -2.609 1.00 93.88 87 SER A C 1
ATOM 708 O O . SER A 1 87 ? -1.477 -7.855 -3.245 1.00 93.88 87 SER A O 1
ATOM 710 N N . ILE A 1 88 ? -2.553 -7.376 -1.337 1.00 93.88 88 ILE A N 1
ATOM 711 C CA . ILE A 1 88 ? -1.361 -6.895 -0.625 1.00 93.88 88 ILE A CA 1
ATOM 712 C C . ILE A 1 88 ? -0.284 -7.980 -0.547 1.00 93.88 88 ILE A C 1
ATOM 714 O O . ILE A 1 88 ? 0.866 -7.691 -0.860 1.00 93.88 88 ILE A O 1
ATOM 718 N N . LEU A 1 89 ? -0.622 -9.224 -0.180 1.00 89.81 89 LEU A N 1
ATOM 719 C CA . LEU A 1 89 ? 0.356 -10.322 -0.116 1.00 89.81 89 LEU A CA 1
ATOM 720 C C . LEU A 1 89 ? 1.039 -10.563 -1.463 1.00 89.81 89 LEU A C 1
ATOM 722 O O . LEU A 1 89 ? 2.261 -10.725 -1.514 1.00 89.81 89 LEU A O 1
ATOM 726 N N . ASN A 1 90 ? 0.258 -10.536 -2.541 1.00 88.19 90 ASN A N 1
ATOM 727 C CA . ASN A 1 90 ? 0.755 -10.756 -3.896 1.00 88.19 90 ASN A CA 1
ATOM 728 C C . ASN A 1 90 ? 1.533 -9.554 -4.448 1.00 88.19 90 ASN A C 1
ATOM 730 O O . ASN A 1 90 ? 2.302 -9.702 -5.393 1.00 88.19 90 ASN A O 1
ATOM 734 N N . GLY A 1 91 ? 1.421 -8.384 -3.815 1.00 90.19 91 GLY A N 1
ATOM 735 C CA . GLY A 1 91 ? 2.002 -7.150 -4.332 1.00 90.19 91 GLY A CA 1
ATOM 736 C C . GLY A 1 91 ? 1.207 -6.549 -5.472 1.00 90.19 91 GLY A C 1
ATOM 737 O O . GLY A 1 91 ? 1.781 -5.866 -6.314 1.00 90.19 91 GLY A O 1
ATOM 738 N N . ASP A 1 92 ? -0.095 -6.798 -5.481 1.00 92.06 92 ASP A N 1
ATOM 739 C CA . ASP A 1 92 ? -1.051 -6.242 -6.418 1.00 92.06 92 ASP A CA 1
ATOM 740 C C . ASP A 1 92 ? -1.867 -5.127 -5.765 1.00 92.06 92 ASP A C 1
ATOM 742 O O . ASP A 1 92 ? -2.002 -5.032 -4.540 1.00 92.06 92 ASP A O 1
ATOM 746 N N . VAL A 1 93 ? -2.445 -4.283 -6.611 1.00 94.31 93 VAL A N 1
ATOM 747 C CA . VAL A 1 93 ? -3.420 -3.262 -6.230 1.00 94.31 93 VAL A CA 1
ATOM 748 C C . VAL A 1 93 ? -4.677 -3.445 -7.065 1.00 94.31 93 VAL A C 1
ATOM 750 O O . VAL A 1 93 ? -4.614 -3.951 -8.186 1.00 94.31 93 VAL A O 1
ATOM 753 N N . LYS A 1 94 ? -5.822 -3.043 -6.520 1.00 94.19 94 LYS A N 1
ATOM 754 C CA . LYS A 1 94 ? -7.117 -3.120 -7.198 1.00 94.19 94 LYS A CA 1
ATOM 755 C C . LYS A 1 94 ? -7.975 -1.908 -6.873 1.00 94.19 94 LYS A C 1
ATOM 757 O O . LYS A 1 94 ? -7.792 -1.292 -5.821 1.00 94.19 94 LYS A O 1
ATOM 762 N N . ASP A 1 95 ? -8.918 -1.616 -7.757 1.00 95.56 95 ASP A N 1
ATOM 763 C CA . ASP A 1 95 ? -9.837 -0.491 -7.610 1.00 95.56 95 ASP A CA 1
ATOM 764 C C . ASP A 1 95 ? -10.555 -0.517 -6.250 1.00 95.56 95 ASP A C 1
ATOM 766 O O . ASP A 1 95 ? -10.865 -1.582 -5.698 1.00 95.56 95 ASP A O 1
ATOM 770 N N . GLY A 1 96 ? -10.778 0.670 -5.690 1.00 97.00 96 GLY A N 1
ATOM 771 C CA . GLY A 1 96 ? -11.378 0.869 -4.370 1.00 97.00 96 GLY A CA 1
ATOM 772 C C . GLY A 1 96 ? -10.418 0.672 -3.191 1.00 97.00 96 GLY A C 1
ATOM 773 O O . GLY A 1 96 ? -10.804 0.903 -2.047 1.00 97.00 96 GLY A O 1
ATOM 774 N N . MET A 1 97 ? -9.165 0.254 -3.417 1.00 98.06 97 MET A N 1
ATOM 775 C CA . MET A 1 97 ? -8.174 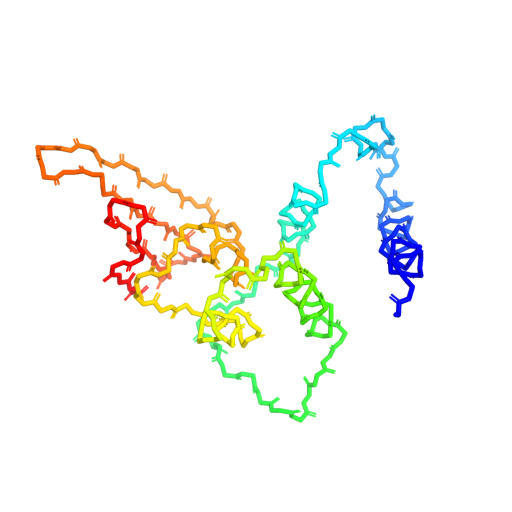0.230 -2.338 1.00 98.06 97 MET A CA 1
ATOM 776 C C . MET A 1 97 ? -7.880 1.642 -1.837 1.00 98.06 97 MET A C 1
ATOM 778 O O . MET A 1 97 ? -7.645 2.559 -2.621 1.00 98.06 97 MET A O 1
ATOM 782 N N . THR A 1 98 ? -7.813 1.809 -0.521 1.00 98.06 98 THR A N 1
ATOM 783 C CA . THR A 1 98 ? -7.398 3.085 0.069 1.00 98.06 98 THR A CA 1
ATOM 784 C C . THR A 1 98 ? -5.909 3.331 -0.163 1.00 98.06 98 THR A C 1
ATOM 786 O O . THR A 1 98 ? -5.126 2.394 -0.340 1.00 98.06 98 THR A O 1
ATOM 789 N N . LYS A 1 99 ? -5.478 4.592 -0.065 1.00 96.25 99 LYS A N 1
ATOM 790 C CA . LYS A 1 99 ? -4.052 4.976 -0.133 1.00 96.25 99 LYS A CA 1
ATOM 791 C C . LYS A 1 99 ? -3.160 4.121 0.776 1.00 96.25 99 LYS A C 1
ATOM 793 O O . LYS A 1 99 ? -2.128 3.622 0.343 1.00 96.25 99 LYS A O 1
ATOM 798 N N . LYS A 1 100 ? -3.609 3.864 2.007 1.00 95.88 100 LYS A N 1
ATOM 799 C CA . LYS A 1 100 ? -2.895 3.027 2.981 1.00 95.88 100 LYS A CA 1
ATOM 800 C C . LYS A 1 100 ? -2.767 1.569 2.529 1.00 95.88 100 LYS A C 1
ATOM 802 O O . LYS A 1 100 ? -1.710 0.967 2.689 1.00 95.88 100 LYS A O 1
ATOM 807 N N . GLN A 1 101 ? -3.819 0.999 1.943 1.00 97.25 101 GLN A N 1
ATOM 808 C CA . GLN A 1 101 ? -3.788 -0.367 1.406 1.00 97.25 101 GLN A CA 1
ATOM 809 C C . GLN A 1 101 ? -2.864 -0.473 0.190 1.00 97.25 101 GLN A C 1
ATOM 811 O O . GLN A 1 101 ? -2.121 -1.445 0.065 1.00 97.25 101 GLN A O 1
ATOM 816 N N . VAL A 1 102 ? -2.863 0.546 -0.673 1.00 95.88 102 VAL A N 1
ATOM 817 C CA . VAL A 1 102 ? -1.924 0.632 -1.795 1.00 95.88 102 VAL A CA 1
ATOM 818 C C . VAL A 1 102 ? -0.487 0.709 -1.294 1.00 95.88 102 VAL A C 1
ATOM 820 O O . VAL A 1 102 ? 0.345 -0.053 -1.772 1.00 95.88 102 VAL A O 1
ATOM 823 N N . GLN A 1 103 ? -0.188 1.534 -0.289 1.00 93.62 103 GLN A N 1
ATOM 824 C CA . GLN A 1 103 ? 1.159 1.599 0.291 1.00 93.62 103 GLN A CA 1
ATOM 825 C C . GLN A 1 103 ? 1.557 0.278 0.959 1.00 93.62 103 GLN A C 1
ATOM 827 O O . GLN A 1 103 ?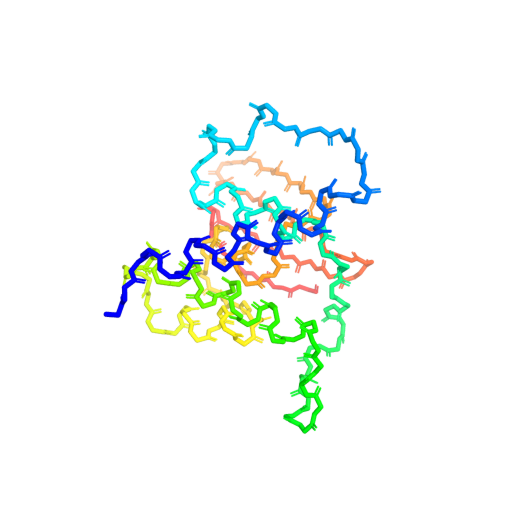 2.671 -0.197 0.764 1.00 93.62 103 GLN A O 1
ATOM 832 N N . ALA A 1 104 ? 0.638 -0.383 1.666 1.00 92.50 104 ALA A N 1
ATOM 833 C CA . ALA A 1 104 ? 0.889 -1.711 2.225 1.00 92.50 104 ALA A CA 1
ATOM 834 C C . ALA A 1 104 ? 1.271 -2.740 1.143 1.00 92.50 104 ALA A C 1
ATOM 836 O O . ALA A 1 104 ? 2.078 -3.633 1.402 1.00 92.50 104 ALA A O 1
ATOM 837 N N . SER A 1 105 ? 0.732 -2.601 -0.073 1.00 92.50 105 SER A N 1
ATOM 838 C CA . SER A 1 105 ? 1.074 -3.448 -1.217 1.00 92.50 105 SER A CA 1
ATOM 839 C C . SER A 1 105 ? 2.362 -2.998 -1.919 1.00 92.50 105 SER A C 1
ATOM 841 O O . SER A 1 105 ? 3.339 -3.747 -1.975 1.00 92.50 105 SER A O 1
ATOM 843 N N . TRP A 1 106 ? 2.386 -1.780 -2.457 1.00 90.75 106 TRP A N 1
ATOM 844 C CA . TRP A 1 106 ? 3.395 -1.273 -3.397 1.00 90.75 106 TRP A CA 1
ATOM 845 C C . TRP A 1 106 ? 4.459 -0.381 -2.761 1.00 90.75 106 TRP A C 1
ATOM 847 O O . TRP A 1 106 ? 5.504 -0.150 -3.358 1.00 90.75 106 TRP A O 1
ATOM 857 N N . GLY A 1 107 ? 4.223 0.090 -1.544 1.00 88.94 107 GLY A N 1
ATOM 858 C CA . GLY A 1 107 ? 5.089 1.031 -0.845 1.00 88.94 107 GLY A CA 1
ATOM 859 C C . GLY A 1 107 ? 4.772 2.477 -1.130 1.00 88.94 107 GLY A C 1
ATOM 860 O O . GLY A 1 107 ? 3.725 2.810 -1.688 1.00 88.94 107 GLY A O 1
ATOM 861 N N . LEU A 1 108 ? 5.661 3.353 -0.676 1.00 88.56 108 LEU A N 1
ATOM 862 C CA . LEU A 1 108 ? 5.502 4.783 -0.882 1.00 88.56 108 LEU A CA 1
ATOM 863 C C . LEU A 1 108 ? 5.752 5.125 -2.358 1.00 88.56 108 LEU A C 1
ATOM 865 O O . LEU A 1 108 ? 6.693 4.595 -2.956 1.00 88.56 108 LEU A O 1
ATOM 869 N N . PRO A 1 109 ? 4.935 6.004 -2.958 1.00 90.00 109 PRO A N 1
ATOM 870 C CA . PRO A 1 109 ? 5.226 6.524 -4.283 1.00 90.00 109 PRO A CA 1
ATOM 871 C C . PRO A 1 109 ? 6.491 7.391 -4.246 1.00 90.00 109 PRO A C 1
ATOM 873 O O . PRO A 1 109 ? 6.837 7.979 -3.221 1.00 90.00 109 PRO A O 1
ATOM 876 N N . LYS A 1 110 ? 7.161 7.514 -5.392 1.00 88.00 110 LYS A N 1
ATOM 877 C CA . LYS A 1 110 ? 8.300 8.425 -5.580 1.00 88.00 110 LYS A CA 1
ATOM 878 C C . LYS A 1 110 ? 7.872 9.887 -5.595 1.00 88.00 110 LYS A C 1
ATOM 880 O O . LYS A 1 110 ? 8.607 10.739 -5.113 1.00 88.00 110 LYS A O 1
ATOM 885 N N . ASP A 1 111 ? 6.717 10.166 -6.191 1.00 89.31 111 ASP A N 1
ATOM 886 C CA . ASP A 1 111 ? 6.135 11.504 -6.265 1.00 89.31 111 ASP A CA 1
ATOM 887 C C . ASP A 1 111 ? 4.610 11.418 -6.193 1.00 89.31 111 ASP A C 1
ATOM 889 O O . ASP A 1 111 ? 4.006 10.410 -6.571 1.00 89.31 111 ASP A O 1
ATOM 893 N N . THR A 1 112 ? 3.978 12.470 -5.687 1.00 92.12 112 THR A N 1
ATOM 894 C CA . THR A 1 112 ? 2.522 12.566 -5.575 1.00 92.12 112 THR A CA 1
ATOM 895 C C . THR A 1 112 ? 2.062 13.956 -5.975 1.00 92.12 112 THR A C 1
ATOM 897 O O . THR A 1 112 ? 2.557 14.959 -5.468 1.00 92.12 112 THR A O 1
ATOM 900 N N . LYS A 1 113 ? 1.055 14.018 -6.846 1.00 93.25 113 LYS A N 1
ATOM 901 C CA . LYS A 1 113 ? 0.365 15.255 -7.216 1.00 93.25 113 LYS A CA 1
ATOM 902 C C . LYS A 1 113 ? -1.073 15.186 -6.738 1.00 93.25 113 LYS A C 1
ATOM 904 O O . LYS A 1 113 ? -1.746 14.192 -6.986 1.00 93.25 113 LYS A O 1
ATOM 909 N N . VAL A 1 114 ? -1.539 16.241 -6.080 1.00 93.25 114 VAL A N 1
ATOM 910 C CA . VAL A 1 114 ? -2.899 16.341 -5.538 1.00 93.25 114 VAL A CA 1
ATOM 911 C C . VAL A 1 114 ? -3.586 17.543 -6.166 1.00 93.25 114 VAL A C 1
ATOM 913 O O . VAL A 1 114 ? -3.064 18.654 -6.104 1.00 93.25 114 VAL A O 1
ATOM 916 N N . ASN A 1 115 ? -4.761 17.318 -6.742 1.00 90.00 115 ASN A N 1
ATOM 917 C CA . ASN A 1 115 ? -5.648 18.347 -7.262 1.00 90.00 115 ASN A CA 1
ATOM 918 C C . ASN A 1 115 ? -6.982 18.279 -6.515 1.00 90.00 115 ASN A C 1
ATOM 920 O O . ASN A 1 115 ? -7.515 17.197 -6.277 1.00 90.00 115 ASN A O 1
ATOM 924 N N . LEU A 1 116 ? -7.524 19.439 -6.158 1.00 92.50 116 LEU A N 1
ATOM 925 C CA . LEU A 1 116 ? -8.833 19.568 -5.528 1.00 92.50 116 LEU A CA 1
ATOM 926 C C . LEU A 1 116 ? -9.705 20.451 -6.413 1.00 92.50 116 LEU A C 1
ATOM 928 O O . LEU A 1 116 ? -9.307 21.568 -6.753 1.00 92.50 116 LEU A O 1
ATOM 932 N N . ASP A 1 117 ? -10.894 19.974 -6.755 1.00 88.00 117 ASP A N 1
ATOM 933 C CA . ASP A 1 117 ? -11.886 20.763 -7.473 1.00 88.00 117 ASP A CA 1
ATOM 934 C C . ASP A 1 117 ? -13.299 20.552 -6.902 1.00 88.00 117 ASP A C 1
ATOM 936 O O . ASP A 1 117 ? -13.480 20.061 -5.788 1.00 88.00 117 ASP A O 1
ATOM 940 N N . LYS A 1 118 ? -14.325 21.003 -7.632 1.00 86.75 118 LYS A N 1
ATOM 941 C CA . LYS A 1 118 ? -15.723 20.886 -7.190 1.00 86.75 118 LYS A CA 1
ATOM 942 C C . LYS A 1 118 ? -16.228 19.438 -7.157 1.00 86.75 118 LYS A C 1
ATOM 944 O O . LYS A 1 118 ? -17.226 19.191 -6.485 1.00 86.75 118 LYS A O 1
ATOM 949 N N . SER A 1 119 ? -15.602 18.527 -7.902 1.00 83.31 119 SER A N 1
ATOM 950 C CA . SER A 1 119 ? -15.951 17.103 -7.971 1.00 83.31 119 SER A CA 1
ATOM 951 C C . SER A 1 119 ? -15.302 16.280 -6.862 1.00 83.31 119 SER A C 1
ATOM 953 O O . SER A 1 119 ? -15.861 15.250 -6.489 1.00 83.31 119 SER A O 1
ATOM 955 N N . GLY A 1 120 ? -14.179 16.736 -6.305 1.00 91.19 120 GLY A N 1
ATOM 956 C CA . GLY A 1 120 ? -13.528 16.077 -5.180 1.00 91.19 120 GLY A CA 1
ATOM 957 C C . GLY A 1 120 ? -12.009 16.184 -5.220 1.00 91.19 120 GLY A C 1
ATOM 958 O O . GLY A 1 120 ? -11.441 17.116 -5.797 1.00 91.19 120 GLY A O 1
ATOM 959 N N . THR A 1 121 ? -11.358 15.230 -4.557 1.00 94.19 121 THR A N 1
ATOM 960 C CA . THR A 1 121 ? -9.897 15.124 -4.518 1.00 94.19 121 THR A CA 1
ATOM 961 C C . THR A 1 121 ? -9.422 14.114 -5.553 1.00 94.19 121 THR A C 1
ATOM 963 O O . THR A 1 121 ? -9.810 12.949 -5.498 1.00 94.19 121 THR A O 1
ATOM 966 N N . HIS A 1 122 ? -8.513 14.550 -6.417 1.00 95.44 122 HIS A N 1
ATOM 967 C CA . HIS A 1 122 ? -7.870 13.746 -7.447 1.00 95.44 122 HIS A CA 1
ATOM 968 C C . HIS A 1 122 ? -6.372 13.661 -7.141 1.00 95.44 122 HIS A C 1
ATOM 970 O O . HIS A 1 122 ? -5.691 14.690 -7.091 1.00 95.44 122 HIS A O 1
ATOM 976 N N . GLU A 1 123 ? -5.830 12.462 -6.938 1.00 96.56 123 GLU A N 1
ATOM 977 C CA . GLU A 1 123 ? -4.397 12.273 -6.675 1.00 96.56 123 GLU A CA 1
ATOM 978 C C . GLU A 1 123 ? -3.753 11.389 -7.744 1.00 96.56 123 GLU A C 1
ATOM 980 O O . GLU A 1 123 ? -4.318 10.386 -8.169 1.00 96.56 123 GLU A O 1
ATOM 985 N N . LEU A 1 124 ? -2.542 11.753 -8.159 1.00 95.38 124 LEU A N 1
ATOM 986 C CA . LEU A 1 124 ? -1.693 10.974 -9.053 1.00 95.38 124 LEU A CA 1
ATOM 987 C C . LEU A 1 124 ? -0.425 10.581 -8.306 1.00 95.38 124 LEU A C 1
ATOM 989 O O . LEU A 1 124 ? 0.319 11.448 -7.849 1.00 95.38 124 LEU A O 1
ATOM 993 N N . TRP A 1 125 ? -0.166 9.284 -8.207 1.00 95.69 125 TRP A N 1
ATOM 994 C CA . TRP A 1 125 ? 1.003 8.714 -7.548 1.00 95.69 125 TRP A CA 1
ATOM 995 C C . TRP A 1 125 ? 1.950 8.114 -8.588 1.00 95.69 125 TRP A C 1
ATOM 997 O O . TRP A 1 125 ? 1.542 7.280 -9.392 1.00 95.69 125 TRP A O 1
ATOM 1007 N N . HIS A 1 126 ? 3.218 8.519 -8.564 1.00 91.75 126 HIS A N 1
ATOM 1008 C CA . HIS A 1 126 ? 4.272 8.051 -9.467 1.00 91.75 126 HIS A CA 1
ATOM 1009 C C . HIS A 1 126 ? 5.158 7.021 -8.763 1.00 91.75 126 HIS A C 1
ATOM 1011 O O . HIS A 1 126 ? 5.780 7.340 -7.754 1.00 91.75 126 HIS A O 1
ATOM 1017 N N . TYR A 1 127 ? 5.306 5.820 -9.322 1.00 85.50 127 TYR A N 1
ATOM 1018 C CA . TYR A 1 127 ? 6.226 4.788 -8.806 1.00 85.50 127 TYR A CA 1
ATOM 1019 C C . TYR A 1 127 ? 7.452 4.569 -9.706 1.00 85.50 127 TYR A C 1
ATOM 1021 O O . TYR A 1 127 ? 8.509 4.112 -9.264 1.00 85.50 127 TYR A O 1
ATOM 1029 N N . GLY A 1 128 ? 7.360 4.959 -10.976 1.00 82.75 128 GLY A N 1
ATOM 1030 C CA . GLY A 1 128 ? 8.429 4.802 -11.957 1.00 82.75 128 GLY A CA 1
ATOM 1031 C C . GLY A 1 128 ? 8.277 5.753 -13.137 1.00 82.75 128 GLY A C 1
ATOM 1032 O O . GLY A 1 128 ? 7.477 6.686 -13.089 1.00 82.75 128 GLY A O 1
ATOM 1033 N N . ILE A 1 129 ? 9.054 5.504 -14.196 1.00 78.75 129 ILE A N 1
ATOM 1034 C CA . ILE A 1 129 ? 9.028 6.301 -15.437 1.00 78.75 129 ILE A CA 1
ATOM 1035 C C . ILE A 1 129 ? 7.632 6.267 -16.073 1.00 78.75 129 ILE A C 1
ATOM 1037 O O . ILE A 1 129 ? 7.144 7.280 -16.575 1.00 78.75 129 ILE A O 1
ATOM 1041 N N . SER A 1 130 ? 6.977 5.106 -16.025 1.00 83.88 130 SER A N 1
ATOM 1042 C CA . SER A 1 130 ? 5.656 4.907 -16.621 1.00 83.88 130 SER A CA 1
ATOM 1043 C C . SER A 1 130 ? 4.736 4.057 -15.746 1.00 83.88 130 SER A C 1
ATOM 1045 O O . SER A 1 130 ? 4.005 3.2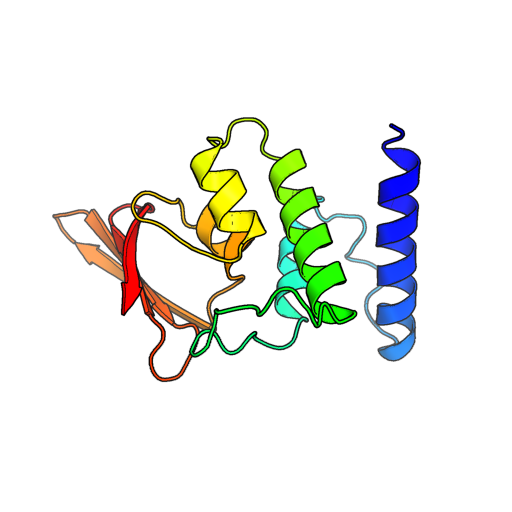32 -16.268 1.00 83.88 130 SER A O 1
ATOM 1047 N N . VAL A 1 131 ? 4.830 4.212 -14.421 1.00 89.44 131 VAL A N 1
ATOM 1048 C CA . VAL A 1 131 ? 3.986 3.479 -13.466 1.00 89.44 131 VAL A CA 1
ATOM 1049 C C . VAL A 1 131 ? 3.264 4.487 -12.589 1.00 89.44 131 VAL A C 1
ATOM 1051 O O . VAL A 1 131 ? 3.898 5.153 -11.759 1.00 89.44 131 VAL A O 1
ATOM 1054 N N . TYR A 1 132 ? 1.953 4.585 -12.789 1.00 91.88 132 TYR A N 1
ATOM 1055 C CA . TYR A 1 132 ? 1.084 5.583 -12.184 1.00 91.88 132 TYR A CA 1
ATOM 1056 C C . TYR A 1 132 ? -0.126 4.940 -11.521 1.00 91.88 132 TYR A C 1
ATOM 1058 O O . TYR A 1 132 ? -0.713 4.000 -12.056 1.00 91.88 132 TYR A O 1
ATOM 1066 N N . LEU A 1 133 ? -0.547 5.507 -10.395 1.00 95.50 133 LEU A N 1
ATOM 1067 C CA . LEU A 1 133 ? -1.826 5.204 -9.764 1.00 95.50 133 LEU A CA 1
ATOM 1068 C C . LEU A 1 133 ? -2.652 6.480 -9.629 1.00 95.50 133 LEU A C 1
ATOM 1070 O O . LEU A 1 133 ? -2.129 7.525 -9.240 1.00 95.50 133 LEU A O 1
ATOM 1074 N N . TYR A 1 134 ? -3.937 6.376 -9.943 1.00 96.44 134 TYR A N 1
ATOM 1075 C CA . TYR A 1 134 ? -4.906 7.458 -9.829 1.00 96.44 134 TYR A CA 1
ATOM 1076 C C . TYR A 1 134 ? -5.814 7.181 -8.639 1.00 96.44 134 TYR A C 1
ATOM 1078 O O . TYR A 1 134 ? -6.294 6.059 -8.474 1.00 96.44 134 TYR A O 1
ATOM 1086 N N . PHE A 1 135 ? -6.051 8.199 -7.821 1.00 97.44 135 PHE A N 1
ATOM 1087 C CA . PHE A 1 135 ? -6.978 8.129 -6.705 1.00 97.44 135 PHE A CA 1
ATOM 1088 C C . PHE A 1 135 ? -8.066 9.175 -6.846 1.00 97.44 135 PHE A C 1
ATOM 1090 O O . PHE A 1 135 ? -7.794 10.342 -7.119 1.00 97.44 135 PHE A O 1
ATOM 1097 N N . GLU A 1 136 ? -9.284 8.741 -6.566 1.00 96.88 136 GLU A N 1
ATOM 1098 C CA . GLU A 1 136 ? -10.482 9.560 -6.502 1.00 96.88 136 GLU A CA 1
ATOM 1099 C C . GLU A 1 136 ? -10.998 9.506 -5.070 1.00 96.88 136 GLU A C 1
ATOM 1101 O O . GLU A 1 136 ? -11.300 8.435 -4.546 1.00 96.88 136 GLU A O 1
ATOM 1106 N N . ASN A 1 137 ? -11.048 10.654 -4.397 1.00 96.00 137 ASN A N 1
ATOM 1107 C CA . ASN A 1 137 ? -11.525 10.774 -3.017 1.00 96.00 137 ASN A CA 1
ATOM 1108 C C . ASN A 1 137 ? -10.858 9.795 -2.025 1.00 96.00 137 ASN A C 1
ATOM 1110 O O . ASN A 1 137 ? -11.465 9.365 -1.047 1.00 96.00 137 ASN A O 1
ATOM 1114 N N . GLY A 1 138 ? -9.579 9.476 -2.255 1.00 95.44 138 GLY A N 1
ATOM 1115 C CA . GLY A 1 138 ? -8.774 8.605 -1.392 1.00 95.44 138 GLY A CA 1
ATOM 1116 C C . GLY A 1 138 ? -8.833 7.111 -1.726 1.00 95.44 138 GLY A C 1
ATOM 1117 O O . GLY A 1 138 ? -8.167 6.324 -1.045 1.00 95.44 138 GLY A O 1
ATOM 1118 N N . GLU A 1 139 ? -9.560 6.728 -2.775 1.00 97.56 139 GLU A N 1
ATOM 1119 C CA . GLU A 1 139 ? -9.676 5.353 -3.262 1.00 97.56 139 GLU A CA 1
ATOM 1120 C C . GLU A 1 139 ? -9.044 5.200 -4.644 1.00 97.56 139 GLU A C 1
ATOM 1122 O O . GLU A 1 139 ? -9.132 6.096 -5.483 1.00 97.56 139 GLU A O 1
ATOM 1127 N N . LEU A 1 140 ? -8.383 4.067 -4.882 1.00 97.38 140 LEU A N 1
ATOM 1128 C CA . LEU A 1 140 ? -7.746 3.777 -6.158 1.00 97.38 140 LEU A CA 1
ATOM 1129 C C . LEU A 1 140 ? -8.809 3.680 -7.257 1.00 97.38 140 LEU A C 1
ATOM 1131 O O . LEU A 1 140 ? -9.719 2.856 -7.167 1.00 97.38 140 LEU A O 1
ATOM 1135 N N . SER A 1 141 ? -8.670 4.500 -8.293 1.00 96.94 141 SER A N 1
ATOM 1136 C CA . SER A 1 141 ? -9.584 4.555 -9.436 1.00 96.94 141 SER A CA 1
ATOM 1137 C C . SER A 1 141 ? -8.976 4.001 -10.722 1.00 96.94 141 SER A C 1
ATOM 1139 O O . SER A 1 141 ? -9.705 3.724 -11.673 1.00 96.94 141 SER A O 1
ATOM 1141 N N . GLY A 1 142 ? -7.651 3.841 -10.771 1.00 93.19 142 GLY A N 1
ATOM 1142 C CA . GLY A 1 142 ? -6.990 3.230 -11.912 1.00 93.19 142 GLY A CA 1
ATOM 1143 C C . GLY A 1 142 ? -5.471 3.180 -11.806 1.00 93.19 142 GLY A C 1
ATOM 1144 O O . GLY A 1 142 ? -4.846 3.817 -10.956 1.00 93.19 142 GLY A O 1
ATOM 1145 N N . ARG A 1 143 ? -4.877 2.424 -12.729 1.00 90.81 143 ARG A N 1
ATOM 1146 C CA . ARG A 1 143 ? -3.432 2.272 -12.914 1.00 90.81 143 ARG A CA 1
ATOM 1147 C C . ARG A 1 143 ? -3.073 2.505 -14.379 1.00 90.81 143 ARG A C 1
ATOM 1149 O O . ARG A 1 143 ? -3.789 2.016 -15.253 1.00 90.81 143 ARG A O 1
ATOM 1156 N N . HIS A 1 144 ? -1.951 3.177 -14.626 1.00 85.50 144 HIS A N 1
ATOM 1157 C CA . HIS A 1 144 ? -1.334 3.284 -15.949 1.00 85.50 144 HIS A CA 1
ATOM 1158 C C . HIS A 1 144 ? 0.115 2.811 -15.913 1.00 85.50 144 HIS A C 1
ATOM 1160 O O . HIS A 1 144 ? 0.837 3.210 -14.968 1.00 85.50 144 HIS A O 1
#

Radius of gyration: 16.53 Å; chains: 1; bounding box: 42×42×38 Å

Sequence (144 aa):
MNRIFYITKLVTILFLLTALSGSVYADIDSLSEEELFFKLQAELPVIDHSNCVVIPEQKDSNYIYIYNLRSHIINLHPEWSTGVKESILNGDVKDGMTKKQVQASWGLPKDTKVNLDKSGTHELWHYGISVYLYFENGELSGRH